Protein AF-W1QKL1-F1 (afdb_monomer_lite)

Foldseek 3Di:
DDDDDDDDDADDQDPPQFDPVLVVVVVVDDDDPCVPPDDDPVLQDWAFDCPPPDPDPADPQLLVLLVVCVVVVDQLQVSCVVSVQPDSVSSVVSPCVVVVVPDDDRPTCHNVNVVVVSVVVRVVVVVVLVVCQVVVCVVPVDRDDSVRVVVVVSSVCRNPVVVVVDDPVNVVVVVVVVVVVD

Sequence (182 aa):
MAPQPPPPKPITVQTHGISPLAYKLSQQLPTPPFDKLEPSPESLRRQPTRRAKRKSKFTKEQDQMIIDLKKAGKSWVEIAELANVGTFLAARNRYQVLIGQQGGGSNDCGPEDVMELRNVVDQGELEKIRYLVREFEKSTGKAVDQKQLRELLRYLFWKNPGFFDVDEAYLEELVRLQSRNT

Organism: Ogataea parapolymorpha (strain ATCC 26012 / BCRC 20466 / JCM 22074 / NRRL Y-7560 / DL-1) (NCBI:txid871575)

Secondary structure (DSSP, 8-state):
-PPPPPPPPPP----TT--HHHHHHHHHSPPSPGGGSPPPTTTTS-B------PPPSS-HHHHHHHHHHHHTT--HHHHHHHTT-SSHHHHHHHHHHHTTSSS-----B-HHHHHHHHHHHHHHHHHHHHHHHHHHHHHH-----HHHHHHHHHHHHHH-GGGGT--HHHHHHHHHHHHH--

pLDDT: mean 77.9, std 15.55, range [41.28, 96.94]

Radius of gyration: 29.63 Å; chains: 1; bounding box: 68×57×65 Å

Structure (mmCIF, N/CA/C/O backbone):
data_AF-W1QKL1-F1
#
_entry.id   AF-W1QKL1-F1
#
loop_
_atom_site.group_PDB
_atom_site.id
_atom_site.type_symbol
_atom_site.label_atom_id
_atom_site.label_alt_id
_atom_site.label_comp_id
_atom_site.label_asym_id
_atom_site.label_entity_id
_atom_site.label_seq_id
_atom_site.pdbx_PDB_ins_code
_atom_site.Cartn_x
_atom_site.Cartn_y
_atom_site.Cartn_z
_atom_site.occupancy
_atom_site.B_iso_or_equiv
_atom_site.auth_seq_id
_atom_site.auth_comp_id
_atom_site.auth_asym_id
_atom_site.auth_atom_id
_atom_site.pdbx_PDB_model_num
ATOM 1 N N . MET A 1 1 ? 28.114 -37.558 6.115 1.00 50.25 1 MET A N 1
ATOM 2 C CA . MET A 1 1 ? 28.110 -36.126 5.741 1.00 50.25 1 MET A CA 1
ATOM 3 C C . MET A 1 1 ? 27.729 -36.037 4.276 1.00 50.25 1 MET A C 1
ATOM 5 O O . MET A 1 1 ? 28.443 -36.603 3.460 1.00 50.25 1 MET A O 1
ATOM 9 N N . ALA A 1 2 ? 26.582 -35.440 3.949 1.00 50.69 2 ALA A N 1
ATOM 10 C CA . ALA A 1 2 ? 26.193 -35.233 2.554 1.00 50.69 2 ALA A CA 1
ATOM 11 C C . ALA A 1 2 ? 27.034 -34.092 1.942 1.00 50.69 2 ALA A C 1
ATOM 13 O O . ALA A 1 2 ? 27.304 -33.117 2.651 1.00 50.69 2 ALA A O 1
ATOM 14 N N . PRO A 1 3 ? 27.473 -34.195 0.675 1.00 56.34 3 PRO A N 1
ATOM 15 C CA . PRO A 1 3 ? 28.194 -33.118 0.006 1.00 56.34 3 PRO A CA 1
ATOM 16 C C . PRO A 1 3 ? 27.265 -31.914 -0.190 1.00 56.34 3 PRO A C 1
ATOM 18 O O . PRO A 1 3 ? 26.112 -32.072 -0.592 1.00 56.34 3 PRO A O 1
ATOM 21 N N . GLN A 1 4 ? 27.756 -30.710 0.116 1.00 51.84 4 GLN A N 1
ATOM 22 C CA . GLN A 1 4 ? 27.008 -29.482 -0.149 1.00 51.84 4 GLN A CA 1
ATOM 23 C C . GLN A 1 4 ? 26.826 -29.283 -1.664 1.00 51.84 4 GLN A C 1
ATOM 25 O O . GLN A 1 4 ? 27.748 -29.590 -2.427 1.00 51.84 4 GLN A O 1
ATOM 30 N N . PRO A 1 5 ? 25.665 -28.770 -2.115 1.00 50.53 5 PRO A N 1
ATOM 31 C CA . PRO A 1 5 ? 25.460 -28.436 -3.516 1.00 50.53 5 PRO A CA 1
ATOM 32 C C . PRO A 1 5 ? 26.460 -27.354 -3.959 1.00 50.53 5 PRO A C 1
ATOM 34 O O . PRO A 1 5 ? 26.796 -26.466 -3.171 1.00 50.53 5 PRO A O 1
ATOM 37 N N . PRO A 1 6 ? 26.956 -27.415 -5.208 1.00 59.53 6 PRO A N 1
ATOM 38 C CA . PRO A 1 6 ? 27.900 -26.430 -5.716 1.00 59.53 6 PRO A CA 1
ATOM 39 C C . PRO A 1 6 ? 27.263 -25.030 -5.736 1.00 59.53 6 PRO A C 1
ATOM 41 O O . PRO A 1 6 ? 26.069 -24.908 -6.025 1.00 59.53 6 PRO A O 1
ATOM 44 N N . PRO A 1 7 ? 28.039 -23.964 -5.465 1.00 57.03 7 PRO A N 1
ATOM 45 C CA . PRO A 1 7 ? 27.525 -22.602 -5.502 1.00 57.03 7 PRO A CA 1
ATOM 46 C C . PRO A 1 7 ? 27.002 -22.257 -6.909 1.00 57.03 7 PRO A C 1
ATOM 48 O O . PRO A 1 7 ? 27.627 -22.644 -7.907 1.00 57.03 7 PRO A O 1
ATOM 51 N N . PRO A 1 8 ? 25.873 -21.531 -7.019 1.00 48.75 8 PRO A N 1
ATOM 52 C CA . PRO A 1 8 ? 25.321 -21.136 -8.307 1.00 48.75 8 PRO A CA 1
ATOM 53 C C . PRO A 1 8 ? 26.332 -20.268 -9.060 1.00 48.75 8 PRO A C 1
ATOM 55 O O . PRO A 1 8 ? 26.869 -19.294 -8.528 1.00 48.75 8 PRO A O 1
ATOM 58 N N . LYS A 1 9 ? 26.612 -20.633 -10.316 1.00 46.62 9 LYS A N 1
ATOM 59 C CA . LYS A 1 9 ? 27.537 -19.877 -11.169 1.00 46.62 9 LYS A CA 1
ATOM 60 C C . LYS A 1 9 ? 26.961 -18.473 -11.412 1.00 46.62 9 LYS A C 1
ATOM 62 O O . LYS A 1 9 ? 25.791 -18.374 -11.785 1.00 46.62 9 LYS A O 1
ATOM 67 N N . PRO A 1 10 ? 27.741 -17.393 -11.231 1.00 41.28 10 PRO A N 1
ATOM 68 C CA . PRO A 1 10 ? 27.259 -16.044 -11.487 1.00 41.28 10 PRO A CA 1
ATOM 69 C C . PRO A 1 10 ? 26.910 -15.878 -12.969 1.00 41.28 10 PRO A C 1
ATOM 71 O O . PRO A 1 10 ? 27.715 -16.184 -13.849 1.00 41.28 10 PRO A O 1
ATOM 74 N N . ILE A 1 11 ? 25.701 -15.388 -13.243 1.00 44.12 11 ILE A N 1
ATOM 75 C CA . ILE A 1 11 ? 25.277 -15.009 -14.591 1.00 44.12 11 ILE A CA 1
ATOM 76 C C . ILE A 1 11 ? 26.088 -13.776 -15.005 1.00 44.12 11 ILE A C 1
ATOM 78 O O . ILE A 1 11 ? 25.976 -12.716 -14.391 1.00 44.12 11 ILE A O 1
ATOM 82 N N . THR A 1 12 ? 26.912 -13.902 -16.044 1.00 41.44 12 THR A N 1
ATOM 83 C CA . THR A 1 12 ? 27.611 -12.766 -16.655 1.00 41.44 12 THR A CA 1
ATOM 84 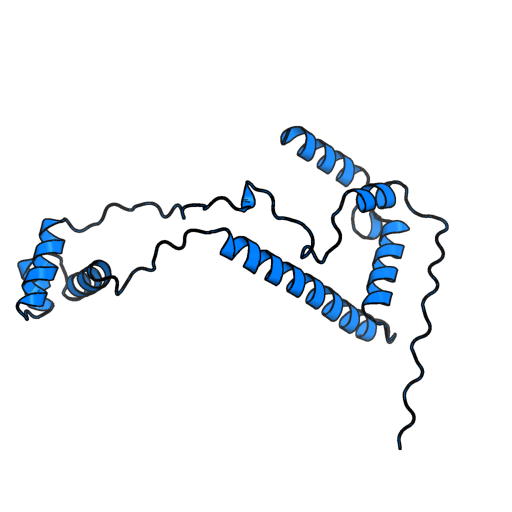C C . THR A 1 12 ? 26.667 -12.071 -17.635 1.00 41.44 12 THR A C 1
ATOM 86 O O . THR A 1 12 ? 26.375 -12.602 -18.706 1.00 41.44 12 THR A O 1
ATOM 89 N N . VAL A 1 13 ? 26.165 -10.892 -17.267 1.00 43.62 13 VAL A N 1
ATOM 90 C CA . VAL A 1 13 ? 25.280 -10.089 -18.125 1.00 43.62 13 VAL A CA 1
ATOM 91 C C . VAL A 1 13 ? 26.129 -9.310 -19.136 1.00 43.62 13 VAL A C 1
ATOM 93 O O . VAL A 1 13 ? 26.919 -8.452 -18.753 1.00 43.62 13 VAL A O 1
ATOM 96 N N . GLN A 1 14 ? 25.983 -9.606 -20.432 1.00 49.50 14 GLN A N 1
ATOM 97 C CA . GLN A 1 14 ? 26.622 -8.828 -21.500 1.00 49.50 14 GLN A CA 1
ATOM 98 C C . GLN A 1 14 ? 25.785 -7.582 -21.826 1.00 49.50 14 GLN A C 1
ATOM 100 O O . GLN A 1 14 ? 24.601 -7.690 -22.135 1.00 49.50 14 GLN A O 1
ATOM 105 N N . THR A 1 15 ? 26.399 -6.399 -21.779 1.00 49.75 15 THR A N 1
ATOM 106 C CA . THR A 1 15 ? 25.730 -5.083 -21.866 1.00 49.75 15 THR A CA 1
ATOM 107 C C . THR A 1 15 ? 25.539 -4.541 -23.288 1.00 49.75 15 THR A C 1
ATOM 109 O O . THR A 1 15 ? 25.093 -3.409 -23.463 1.00 49.75 15 THR A O 1
ATOM 112 N N . HIS A 1 16 ? 25.863 -5.314 -24.325 1.00 55.44 16 HIS A N 1
ATOM 113 C CA . HIS A 1 16 ? 25.734 -4.864 -25.712 1.00 55.44 16 HIS A CA 1
ATOM 114 C C . HIS A 1 16 ? 24.265 -4.977 -26.167 1.00 55.44 16 HIS A C 1
ATOM 116 O O . HIS A 1 16 ? 23.684 -6.060 -26.094 1.00 55.44 16 HIS A O 1
ATOM 122 N N . GLY A 1 17 ? 23.668 -3.868 -26.631 1.00 62.78 17 GLY A N 1
ATOM 123 C CA . GLY A 1 17 ? 22.289 -3.826 -27.152 1.00 62.78 17 GLY A CA 1
ATOM 124 C C . GLY A 1 17 ? 21.208 -3.329 -26.179 1.00 62.78 17 GLY A C 1
ATOM 125 O O . GLY A 1 17 ? 20.082 -3.814 -26.232 1.00 62.78 17 GLY A O 1
ATOM 126 N N . ILE A 1 18 ? 21.534 -2.395 -25.278 1.00 64.88 18 ILE A N 1
ATOM 127 C CA . ILE A 1 18 ? 20.564 -1.791 -24.346 1.00 64.88 18 ILE A CA 1
ATOM 128 C C . ILE A 1 18 ? 19.709 -0.737 -25.071 1.00 64.88 18 ILE A C 1
ATOM 130 O O . ILE A 1 18 ? 20.242 0.169 -25.710 1.00 64.88 18 ILE A O 1
ATOM 134 N N . SER A 1 19 ? 18.386 -0.833 -24.928 1.00 74.44 19 SER A N 1
ATOM 135 C CA . SER A 1 19 ? 17.411 0.131 -25.439 1.00 74.44 19 SER A CA 1
ATOM 136 C C . SER A 1 19 ? 17.609 1.518 -24.800 1.00 74.44 19 SER A C 1
ATOM 138 O O . SER A 1 19 ? 17.575 1.632 -23.567 1.00 74.44 19 SER A O 1
ATOM 140 N N . PRO A 1 20 ? 17.753 2.594 -25.603 1.00 73.50 20 PRO A N 1
ATOM 141 C CA . PRO A 1 20 ? 17.868 3.963 -25.095 1.00 73.50 20 PRO A CA 1
ATOM 142 C C . PRO A 1 20 ? 16.687 4.383 -24.208 1.00 73.50 20 PRO A C 1
ATOM 144 O O . PRO A 1 20 ? 16.874 5.086 -23.213 1.00 73.50 20 PRO A O 1
ATOM 147 N N . LEU A 1 21 ? 15.480 3.910 -24.537 1.00 72.81 21 LEU A N 1
ATOM 148 C CA . LEU A 1 21 ? 14.257 4.160 -23.774 1.00 72.81 21 LEU A CA 1
ATOM 149 C C . LEU A 1 21 ? 14.345 3.558 -22.369 1.00 72.81 21 LEU A C 1
ATOM 151 O O . LEU A 1 21 ? 14.164 4.253 -21.368 1.00 72.81 21 LEU A O 1
ATOM 155 N N . ALA A 1 22 ? 14.675 2.269 -22.298 1.00 68.00 22 ALA A N 1
ATOM 156 C CA . ALA A 1 22 ? 14.752 1.542 -21.039 1.00 68.00 22 ALA A CA 1
ATOM 157 C C . ALA A 1 22 ? 15.858 2.102 -20.125 1.00 68.00 22 ALA A C 1
ATOM 159 O O . ALA A 1 22 ? 15.688 2.169 -18.904 1.00 68.00 22 ALA A O 1
ATOM 160 N N . TYR A 1 23 ? 16.966 2.572 -20.710 1.00 70.44 23 TYR A N 1
ATOM 161 C CA . TYR A 1 23 ? 18.010 3.279 -19.972 1.00 70.44 23 TYR A CA 1
ATOM 162 C C . TYR A 1 23 ? 17.486 4.589 -19.367 1.00 70.44 23 TYR A C 1
ATOM 164 O O . TYR A 1 23 ? 17.625 4.800 -18.163 1.00 70.44 23 TYR A O 1
ATOM 172 N N . LYS A 1 24 ? 16.826 5.440 -20.164 1.00 70.12 24 LYS A N 1
ATOM 173 C CA . LYS A 1 24 ? 16.307 6.741 -19.711 1.00 70.12 24 LYS A CA 1
ATOM 174 C C . LYS A 1 24 ? 15.260 6.601 -18.600 1.00 70.12 24 LYS A C 1
ATOM 176 O O . LYS A 1 24 ? 15.351 7.312 -17.604 1.00 70.12 24 LYS A O 1
ATOM 181 N N . LEU A 1 25 ? 14.340 5.638 -18.718 1.00 66.06 25 LEU A N 1
ATOM 182 C CA . LEU A 1 25 ? 13.357 5.324 -17.671 1.00 66.06 25 LEU A CA 1
ATOM 183 C C . LEU A 1 25 ? 14.033 4.858 -16.374 1.00 66.06 25 LEU A C 1
ATOM 185 O O . LEU A 1 25 ? 13.654 5.288 -15.288 1.00 66.06 25 LEU A O 1
ATOM 189 N N . SER A 1 26 ? 15.083 4.035 -16.475 1.00 65.94 26 SER A N 1
ATOM 190 C CA . SER A 1 26 ? 15.798 3.544 -15.290 1.00 65.94 26 SER A CA 1
ATOM 191 C C . SER A 1 26 ? 16.512 4.640 -14.490 1.00 65.94 26 SER A C 1
ATOM 193 O O . SER A 1 26 ? 16.714 4.470 -13.294 1.00 65.94 26 SER A O 1
ATOM 195 N N . GLN A 1 27 ? 16.858 5.768 -15.120 1.00 68.94 27 GLN A N 1
ATOM 196 C CA . GLN A 1 27 ? 17.454 6.924 -14.437 1.00 68.94 27 GLN A CA 1
ATOM 197 C C . GLN A 1 27 ? 16.418 7.774 -13.686 1.00 68.94 27 GLN A C 1
ATOM 199 O O . GLN A 1 27 ? 16.783 8.567 -12.825 1.00 68.94 27 GLN A O 1
ATOM 204 N N . GLN A 1 28 ? 15.134 7.640 -14.028 1.00 68.00 28 GLN A N 1
ATOM 205 C CA . GLN A 1 28 ? 14.049 8.457 -13.477 1.00 68.00 28 GLN A CA 1
ATOM 206 C C . GLN A 1 28 ? 13.246 7.743 -12.386 1.00 68.00 28 GLN A C 1
ATOM 208 O O . GLN A 1 28 ? 12.513 8.395 -11.645 1.00 68.00 28 GLN A O 1
ATOM 213 N N . LEU A 1 29 ? 13.368 6.417 -12.279 1.00 61.78 29 LEU A N 1
ATOM 214 C CA . LEU A 1 29 ? 12.610 5.629 -11.316 1.00 61.78 29 LEU A CA 1
ATOM 215 C C . LEU A 1 29 ? 13.424 5.385 -10.038 1.00 61.78 29 LEU A C 1
ATOM 217 O O . LEU A 1 29 ? 14.520 4.818 -10.108 1.00 61.78 29 LEU A O 1
ATOM 221 N N . PRO A 1 30 ? 12.896 5.742 -8.854 1.00 64.88 30 PRO A N 1
ATOM 222 C CA . PRO A 1 30 ? 13.507 5.325 -7.603 1.00 64.88 30 PRO A CA 1
ATOM 223 C C . PRO A 1 30 ? 13.505 3.794 -7.521 1.00 64.88 30 PRO A C 1
ATOM 225 O O . PRO A 1 30 ? 12.501 3.141 -7.810 1.00 64.88 30 PRO A O 1
ATOM 228 N N . THR A 1 31 ? 14.644 3.202 -7.161 1.00 60.81 31 THR A N 1
ATOM 229 C CA . THR A 1 31 ? 14.758 1.743 -7.037 1.00 60.81 31 THR A CA 1
ATOM 230 C C . THR A 1 31 ? 14.431 1.327 -5.603 1.00 60.81 31 THR A C 1
ATOM 232 O O . THR A 1 31 ? 15.055 1.869 -4.691 1.00 60.81 31 THR A O 1
ATOM 235 N N . PRO A 1 32 ? 13.516 0.367 -5.375 1.00 58.19 32 PRO A N 1
ATOM 236 C CA . PRO A 1 32 ? 13.245 -0.129 -4.032 1.00 58.19 32 PRO A CA 1
ATOM 237 C C . PRO A 1 32 ? 14.459 -0.889 -3.452 1.00 58.19 32 PRO A C 1
ATOM 239 O O . PRO A 1 32 ? 15.217 -1.516 -4.216 1.00 58.19 32 PRO A O 1
ATOM 242 N N . PRO A 1 33 ? 14.626 -0.922 -2.116 1.00 62.59 33 PRO A N 1
ATOM 243 C CA . PRO A 1 33 ? 13.683 -0.433 -1.106 1.00 62.59 33 PRO A CA 1
ATOM 244 C C . PRO A 1 33 ? 13.619 1.093 -1.041 1.00 62.59 33 PRO A C 1
ATOM 246 O O . PRO A 1 33 ? 14.602 1.792 -1.290 1.00 62.59 33 PRO A O 1
ATOM 249 N N . PHE A 1 34 ? 12.423 1.608 -0.777 1.00 65.62 34 PHE A N 1
ATOM 250 C CA . PHE A 1 34 ? 12.212 3.043 -0.667 1.00 65.62 34 PHE A CA 1
ATOM 251 C C . PHE A 1 34 ? 12.598 3.566 0.706 1.00 65.62 34 PHE A C 1
ATOM 253 O O . PHE A 1 34 ? 12.587 4.776 0.865 1.00 65.62 34 PHE A O 1
ATOM 260 N N . ASP A 1 35 ? 12.943 2.710 1.672 1.00 65.44 35 ASP A N 1
ATOM 261 C CA . ASP A 1 35 ? 13.495 2.959 3.021 1.00 65.44 35 ASP A CA 1
ATOM 262 C C . ASP A 1 35 ? 14.527 4.103 3.165 1.00 65.44 35 ASP A C 1
ATOM 264 O O . ASP A 1 35 ? 14.617 4.720 4.226 1.00 65.44 35 ASP A O 1
ATOM 268 N N . LYS A 1 36 ? 15.227 4.479 2.091 1.00 67.81 36 LYS A N 1
ATOM 269 C CA . LYS A 1 36 ? 16.179 5.610 2.068 1.00 67.81 36 LYS A CA 1
ATOM 270 C C . LYS A 1 36 ? 15.636 6.918 1.482 1.00 67.81 36 LYS A C 1
ATOM 272 O O . LYS A 1 36 ? 16.344 7.920 1.490 1.00 67.81 36 LYS A O 1
ATOM 277 N N . LEU A 1 37 ? 14.417 6.918 0.948 1.00 71.81 37 LEU A N 1
ATOM 278 C CA . LEU A 1 37 ? 13.768 8.091 0.362 1.00 71.81 37 LEU A CA 1
ATOM 279 C C . LEU A 1 37 ? 12.823 8.758 1.356 1.00 71.81 37 LEU A C 1
ATOM 281 O O . LEU A 1 37 ? 11.849 8.158 1.800 1.00 71.81 37 LEU A O 1
ATOM 285 N N . GLU A 1 38 ? 13.066 10.025 1.660 1.00 74.94 38 GLU A N 1
ATOM 286 C CA . GLU A 1 38 ? 12.135 10.796 2.480 1.00 74.94 38 GLU A CA 1
ATOM 287 C C . GLU A 1 38 ? 10.775 10.933 1.767 1.00 74.94 38 GLU A C 1
ATOM 289 O O . GLU A 1 38 ? 10.736 11.338 0.597 1.00 74.94 38 GLU A O 1
ATOM 294 N N . PRO A 1 39 ? 9.651 10.597 2.432 1.00 74.00 39 PRO A N 1
ATOM 295 C CA . PRO A 1 39 ? 8.326 10.834 1.881 1.00 74.00 39 PRO A CA 1
ATOM 296 C C . PRO A 1 39 ? 8.129 12.321 1.591 1.00 74.00 39 PRO A C 1
ATOM 298 O O . PRO A 1 39 ? 8.648 13.187 2.298 1.00 74.00 39 PRO A O 1
ATOM 301 N N . SER A 1 40 ? 7.338 12.638 0.566 1.00 77.94 40 SER A N 1
ATOM 302 C CA . SER A 1 40 ? 7.074 14.040 0.251 1.00 77.94 40 SER A CA 1
ATOM 303 C C . SER A 1 40 ? 6.341 14.735 1.413 1.00 77.94 40 SER A C 1
ATOM 305 O O . SER A 1 40 ? 5.468 14.122 2.038 1.00 77.94 40 SER A O 1
ATOM 307 N N . PRO A 1 41 ? 6.614 16.028 1.681 1.00 75.06 41 PRO A N 1
ATOM 308 C CA . PRO A 1 41 ? 5.946 16.768 2.756 1.00 75.06 41 PRO A CA 1
ATOM 309 C C . PRO A 1 41 ? 4.416 16.795 2.635 1.00 75.06 41 PRO A C 1
ATOM 311 O O . PRO A 1 41 ? 3.713 16.849 3.640 1.00 75.06 41 PRO A O 1
ATOM 314 N N . GLU A 1 42 ? 3.895 16.736 1.406 1.00 74.62 42 GLU A N 1
ATOM 315 C CA . GLU A 1 42 ? 2.459 16.623 1.123 1.00 74.62 42 GLU A CA 1
ATOM 316 C C . GLU A 1 42 ? 1.875 15.292 1.605 1.00 74.62 42 GLU A C 1
ATOM 318 O O . GLU A 1 42 ? 0.781 15.270 2.166 1.00 74.62 42 GLU A O 1
ATOM 323 N N . SER A 1 43 ? 2.613 14.190 1.439 1.00 68.62 43 SER A N 1
ATOM 324 C CA . SER A 1 43 ? 2.161 12.854 1.846 1.00 68.62 43 SER A CA 1
ATOM 325 C C . SER A 1 43 ? 2.046 12.730 3.361 1.00 68.62 43 SER A C 1
ATOM 327 O O . SER A 1 43 ? 1.192 12.008 3.851 1.00 68.62 43 SER A O 1
ATOM 329 N N . LEU A 1 44 ? 2.866 13.471 4.109 1.00 77.31 44 LEU A N 1
ATOM 330 C CA . LEU A 1 44 ? 2.861 13.477 5.574 1.00 77.31 44 LEU A CA 1
ATOM 331 C C . LEU A 1 44 ? 1.738 14.341 6.172 1.00 77.31 44 LEU A C 1
ATOM 333 O O . LEU A 1 44 ? 1.593 14.418 7.393 1.00 77.31 44 LEU A O 1
ATOM 337 N N . ARG A 1 45 ? 0.933 15.026 5.354 1.00 76.69 45 ARG A N 1
ATOM 338 C CA . ARG A 1 45 ? -0.187 15.819 5.868 1.00 76.69 45 ARG A CA 1
ATOM 339 C C . ARG A 1 45 ? -1.285 14.898 6.381 1.00 76.69 45 ARG A C 1
ATOM 341 O O . ARG A 1 45 ? -1.764 14.030 5.658 1.00 76.69 45 ARG A O 1
ATOM 348 N N . ARG A 1 46 ? -1.742 15.156 7.610 1.00 72.12 46 ARG A N 1
ATOM 349 C CA . ARG A 1 46 ? -2.895 14.454 8.181 1.00 72.12 46 ARG A CA 1
ATOM 350 C C . ARG A 1 46 ? -4.114 14.655 7.299 1.00 72.12 46 ARG A C 1
ATOM 352 O O . ARG A 1 46 ? -4.566 15.786 7.102 1.00 72.12 46 ARG A O 1
ATOM 359 N N . GLN A 1 47 ? -4.652 13.552 6.800 1.00 67.00 47 GLN A N 1
ATOM 360 C CA . GLN A 1 47 ? -5.862 13.565 5.999 1.00 67.00 47 GLN A CA 1
ATOM 361 C C . GLN A 1 47 ? -7.052 13.200 6.887 1.00 67.00 47 GLN A C 1
ATOM 363 O O . GLN A 1 47 ? -7.128 12.066 7.370 1.00 67.00 47 GLN A O 1
ATOM 368 N N . PRO A 1 48 ? -7.997 14.133 7.112 1.00 57.25 48 PRO A N 1
ATOM 369 C CA . PRO A 1 48 ? -9.188 13.813 7.873 1.00 57.25 48 PRO A CA 1
ATOM 370 C C . PRO A 1 48 ? -9.998 12.786 7.088 1.00 57.25 48 PRO A C 1
ATOM 372 O O . PRO A 1 48 ? -10.309 12.992 5.908 1.00 57.25 48 PRO A O 1
ATOM 375 N N . THR A 1 49 ? -10.388 11.689 7.733 1.00 56.56 49 THR A N 1
ATOM 37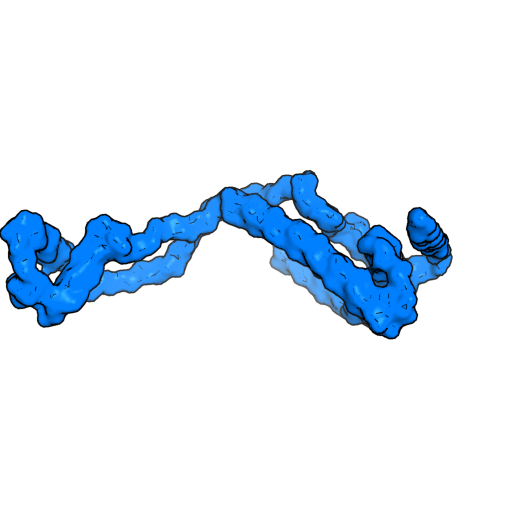6 C CA . THR A 1 49 ? -11.285 10.743 7.067 1.00 56.56 49 THR A CA 1
ATOM 377 C C . THR A 1 49 ? -12.623 11.422 6.837 1.00 56.56 49 THR A C 1
ATOM 379 O O . THR A 1 49 ? -13.361 11.774 7.760 1.00 56.56 49 THR A O 1
ATOM 382 N N . ARG A 1 50 ? -12.953 11.642 5.562 1.00 48.22 50 ARG A N 1
ATOM 383 C CA . ARG A 1 50 ? -14.185 12.312 5.145 1.00 48.22 50 ARG A CA 1
ATOM 384 C C . ARG A 1 50 ? -15.370 11.359 5.297 1.00 48.22 50 ARG A C 1
ATOM 386 O O . ARG A 1 50 ? -16.062 11.043 4.333 1.00 48.22 50 ARG A O 1
ATOM 393 N N . ARG A 1 51 ? -15.639 10.876 6.512 1.00 52.25 51 ARG A N 1
ATOM 394 C CA . ARG A 1 51 ? -16.902 10.203 6.792 1.00 52.25 51 ARG A CA 1
ATOM 395 C C . ARG A 1 51 ? -17.978 11.276 6.743 1.00 52.25 51 ARG A C 1
ATOM 397 O O . ARG A 1 51 ? -17.963 12.215 7.538 1.00 52.25 51 ARG A O 1
ATOM 404 N N . ALA A 1 52 ? -18.892 11.167 5.781 1.00 51.75 52 ALA A N 1
ATOM 405 C CA . ALA A 1 52 ? -20.041 12.055 5.707 1.00 51.75 52 ALA A CA 1
ATOM 406 C C . ALA A 1 52 ? -20.732 12.060 7.078 1.00 51.75 52 ALA A C 1
ATOM 408 O O . ALA A 1 52 ? -21.205 11.016 7.538 1.00 51.75 52 ALA A O 1
ATOM 409 N N . LYS A 1 53 ? -20.757 13.219 7.749 1.00 57.53 53 LYS A N 1
ATOM 410 C CA . LYS A 1 53 ? -21.511 13.413 8.990 1.00 57.53 53 LYS A CA 1
ATOM 411 C C . LYS A 1 53 ? -22.994 13.271 8.644 1.00 57.53 53 LYS A C 1
ATOM 413 O O . LYS A 1 53 ? -23.667 14.257 8.358 1.00 57.53 53 LYS A O 1
ATOM 418 N N . ARG A 1 54 ? -23.510 12.038 8.603 1.00 61.66 54 ARG A N 1
ATOM 419 C CA . ARG A 1 54 ? -24.956 11.810 8.531 1.00 61.66 54 ARG A CA 1
ATOM 420 C C . ARG A 1 54 ? -25.540 12.453 9.785 1.00 61.66 54 ARG A C 1
ATOM 422 O O . ARG A 1 54 ? -25.076 12.161 10.887 1.00 61.66 54 ARG A O 1
ATOM 429 N N . LYS A 1 55 ? -26.507 13.362 9.611 1.00 69.12 55 LYS A N 1
ATOM 430 C CA . LYS A 1 55 ? -27.249 13.937 10.739 1.00 69.12 55 LYS A CA 1
ATOM 431 C C . LYS A 1 55 ? -27.761 12.781 11.598 1.00 69.12 55 LYS A C 1
ATOM 433 O O . LYS A 1 55 ? -28.336 11.828 11.069 1.00 69.12 55 LYS A O 1
ATOM 438 N N . SER A 1 56 ? -27.482 12.844 12.898 1.00 75.81 56 SER A N 1
ATOM 439 C CA . SER A 1 56 ? -27.995 11.864 13.853 1.00 75.81 56 SER A CA 1
ATOM 440 C C . SER A 1 56 ? -29.517 11.825 13.753 1.00 75.81 56 SER A C 1
ATOM 442 O O . SER A 1 56 ? -30.155 12.870 13.643 1.00 75.81 56 SER A O 1
ATOM 444 N N . LYS A 1 57 ? -30.091 10.622 13.810 1.00 86.06 57 LYS A N 1
ATOM 445 C CA . LYS A 1 57 ? -31.542 10.435 13.942 1.00 86.06 57 LYS A CA 1
ATOM 446 C C . LYS A 1 57 ? -32.058 10.724 15.360 1.00 86.06 57 LYS A C 1
ATOM 448 O O . LYS A 1 57 ? -33.262 10.692 15.566 1.00 86.06 57 LYS A O 1
ATOM 453 N N . PHE A 1 58 ? -31.152 10.961 16.312 1.00 88.12 58 PHE A N 1
ATOM 454 C CA . PHE A 1 58 ? -31.450 11.273 17.710 1.00 88.12 58 PHE A CA 1
ATOM 455 C C . PHE A 1 58 ? -31.099 12.723 18.024 1.00 88.12 58 PHE A C 1
ATOM 457 O O . PHE A 1 58 ? -30.054 13.211 17.571 1.00 88.12 58 PHE A O 1
ATOM 464 N N . THR A 1 59 ? -31.957 13.386 18.797 1.00 91.88 59 THR A N 1
ATOM 465 C CA . THR A 1 59 ? -31.711 14.747 19.287 1.00 91.88 59 THR A CA 1
ATOM 466 C C . THR A 1 59 ? -30.781 14.741 20.503 1.00 91.88 59 THR A C 1
ATOM 468 O O . THR A 1 59 ? -30.556 13.704 21.130 1.00 91.88 59 THR A O 1
ATOM 471 N N . LYS A 1 60 ? -30.232 15.910 20.857 1.00 90.56 60 LYS A N 1
ATOM 472 C CA . LYS A 1 60 ? -29.355 16.039 22.032 1.00 90.56 60 LYS A CA 1
ATOM 473 C C . LYS A 1 60 ? -30.104 15.749 23.331 1.00 90.56 60 LYS A C 1
ATOM 475 O O . LYS A 1 60 ? -29.536 15.181 24.254 1.00 90.56 60 LYS A O 1
ATOM 480 N N . GLU A 1 61 ? -31.376 16.120 23.385 1.00 93.94 61 GLU A N 1
ATOM 481 C CA . GLU A 1 61 ? -32.254 15.905 24.532 1.00 93.94 61 GLU A CA 1
ATOM 482 C C . GLU A 1 61 ? -32.511 14.408 24.729 1.00 93.94 61 GLU A C 1
ATOM 484 O O . GLU A 1 61 ? -32.424 13.913 25.851 1.00 93.94 61 GLU A O 1
ATOM 489 N N . GLN A 1 62 ? -32.741 13.668 23.636 1.00 93.88 62 GLN A N 1
ATOM 490 C CA . GLN A 1 62 ? -32.858 12.209 23.678 1.00 93.88 62 GLN A CA 1
ATOM 491 C C . GLN A 1 62 ? -31.555 11.558 24.146 1.00 93.88 62 GLN A C 1
ATOM 493 O O . GLN A 1 62 ? -31.585 10.669 24.992 1.00 93.88 62 GLN A O 1
ATOM 498 N N . ASP A 1 63 ? -30.407 12.019 23.644 1.00 94.62 63 ASP A N 1
ATOM 499 C CA . ASP A 1 63 ? -29.099 11.513 24.066 1.00 94.62 63 ASP A CA 1
ATOM 500 C C . ASP A 1 63 ? -28.856 11.726 25.565 1.00 94.62 63 ASP A C 1
ATOM 502 O O . ASP A 1 63 ? -28.441 10.801 26.266 1.00 94.62 63 ASP A O 1
ATOM 506 N N . GLN A 1 64 ? -29.159 12.927 26.063 1.00 95.31 64 GLN A N 1
ATOM 507 C CA . GLN A 1 64 ? -29.024 13.268 27.475 1.00 95.31 64 GLN A CA 1
ATOM 508 C C . GLN A 1 64 ? -29.945 12.400 28.340 1.00 95.31 64 GLN A C 1
ATOM 510 O O . GLN A 1 64 ? -29.501 11.814 29.327 1.00 95.31 64 GLN A O 1
ATOM 515 N N . MET A 1 65 ? -31.198 12.223 27.916 1.00 95.44 65 MET A N 1
ATOM 516 C CA . MET A 1 65 ? -32.170 11.399 28.628 1.00 95.44 65 MET A CA 1
ATOM 517 C C . MET A 1 65 ? -31.746 9.926 28.691 1.00 95.44 65 MET A C 1
ATOM 519 O O . MET A 1 65 ? -31.848 9.299 29.743 1.00 95.44 65 MET A O 1
ATOM 523 N N . ILE A 1 66 ? -31.204 9.375 27.601 1.00 95.94 66 ILE A N 1
ATOM 524 C CA . ILE A 1 66 ? -30.663 8.007 27.575 1.00 95.94 66 ILE A CA 1
ATOM 525 C C . ILE A 1 66 ? -29.512 7.852 28.580 1.00 95.94 66 ILE A C 1
ATOM 527 O O . ILE A 1 66 ? -29.445 6.839 29.280 1.00 95.94 66 ILE A O 1
ATOM 531 N N . ILE A 1 67 ? -28.614 8.839 28.673 1.00 95.25 67 ILE A N 1
ATOM 532 C CA . ILE A 1 67 ? -27.488 8.818 29.619 1.00 95.25 67 ILE A CA 1
ATOM 533 C C . ILE A 1 67 ? -27.992 8.884 31.065 1.00 95.25 67 ILE A C 1
ATOM 535 O O . ILE A 1 67 ? -27.574 8.069 31.892 1.00 95.25 67 ILE A O 1
ATOM 539 N N . ASP A 1 68 ? -28.889 9.820 31.368 1.00 95.75 68 ASP A N 1
ATOM 540 C CA . ASP A 1 68 ? -29.353 10.077 32.733 1.00 95.75 68 ASP A CA 1
ATOM 541 C C . ASP A 1 68 ? -30.220 8.935 33.265 1.00 95.75 68 ASP A C 1
ATOM 543 O O . ASP A 1 68 ? -29.988 8.446 34.372 1.00 95.75 68 ASP A O 1
ATOM 547 N N . LEU A 1 69 ? -31.145 8.417 32.451 1.00 95.62 69 LEU A N 1
ATOM 548 C CA . LEU A 1 69 ? -31.948 7.251 32.818 1.00 95.62 69 LEU A CA 1
ATOM 549 C C . LEU A 1 69 ? -31.077 6.009 33.009 1.00 95.62 69 LEU A C 1
ATOM 551 O O . LEU A 1 69 ? -31.331 5.208 33.914 1.00 95.62 69 LEU A O 1
ATOM 555 N N . LYS A 1 70 ? -30.016 5.852 32.203 1.00 96.06 70 LYS A N 1
ATOM 556 C CA . LYS A 1 70 ? -29.108 4.722 32.384 1.00 96.06 70 LYS A CA 1
ATOM 557 C C . LYS A 1 70 ? -28.289 4.837 33.668 1.00 96.06 70 LYS A C 1
ATOM 559 O O . LYS A 1 70 ? -28.131 3.832 34.361 1.00 96.06 70 LYS A O 1
ATOM 564 N N . LYS A 1 71 ? -27.815 6.040 34.015 1.00 93.50 71 LYS A N 1
ATOM 565 C CA . LYS A 1 71 ? -27.164 6.322 35.309 1.00 93.50 71 LYS A CA 1
ATOM 566 C C . LYS A 1 71 ? -28.110 6.087 36.488 1.00 93.50 71 LYS A C 1
ATOM 568 O O . LYS A 1 71 ? -27.673 5.578 37.512 1.00 93.50 71 LYS A O 1
ATOM 573 N N . ALA A 1 72 ? -29.398 6.377 36.317 1.00 94.38 72 ALA A N 1
ATOM 574 C CA . ALA A 1 72 ? -30.450 6.096 37.294 1.00 94.38 72 ALA A CA 1
ATOM 575 C C . ALA A 1 72 ? -30.846 4.605 37.384 1.00 94.38 72 ALA A C 1
ATOM 577 O O . ALA A 1 72 ? -31.787 4.261 38.095 1.00 94.38 72 ALA A O 1
ATOM 578 N N . GLY A 1 73 ? -30.159 3.706 36.667 1.00 94.94 73 GLY A N 1
ATOM 579 C CA . GLY A 1 73 ? -30.365 2.259 36.768 1.00 94.94 73 GLY A CA 1
ATOM 580 C C . GLY A 1 73 ? -31.559 1.713 35.981 1.00 94.94 73 GLY A C 1
ATOM 581 O O . GLY A 1 73 ? -31.899 0.543 36.145 1.00 94.94 73 GLY A O 1
ATOM 582 N N . LYS A 1 74 ? -32.180 2.511 35.104 1.00 95.88 74 LYS A N 1
ATOM 583 C CA . LYS A 1 74 ? -33.334 2.076 34.304 1.00 95.88 74 LYS A CA 1
ATOM 584 C C . LYS A 1 74 ? -32.982 0.980 33.295 1.00 95.88 74 LYS A C 1
ATOM 586 O O . LYS A 1 74 ? -31.855 0.891 32.785 1.00 95.88 74 LYS A O 1
ATOM 591 N N . SER A 1 75 ? -33.967 0.131 33.005 1.00 96.94 75 SER A N 1
ATOM 592 C CA . SER A 1 75 ? -33.865 -0.911 31.983 1.00 96.94 75 SER A CA 1
ATOM 593 C C . SER A 1 75 ? -33.916 -0.312 30.572 1.00 96.94 75 SER A C 1
ATOM 595 O O . SER A 1 75 ? -34.432 0.781 30.356 1.00 96.94 75 SER A O 1
ATOM 597 N N . TRP A 1 76 ? -33.394 -1.026 29.571 1.00 95.94 76 TRP A N 1
ATOM 598 C CA . TRP A 1 76 ? -33.397 -0.531 28.185 1.00 95.94 76 TRP A CA 1
ATOM 599 C C . TRP A 1 76 ? -34.798 -0.376 27.589 1.00 95.94 76 TRP A C 1
ATOM 601 O O . TRP A 1 76 ? -34.972 0.429 26.679 1.00 95.94 76 TRP A O 1
ATOM 611 N N . VAL A 1 77 ? -35.771 -1.142 28.089 1.00 96.62 77 VAL A N 1
ATOM 612 C CA . VAL A 1 77 ? -37.178 -1.030 27.689 1.00 96.62 77 VAL A CA 1
ATOM 613 C C . VAL A 1 77 ? -37.749 0.292 28.202 1.00 96.62 77 VAL A C 1
ATOM 615 O O . VAL A 1 77 ? -38.190 1.102 27.395 1.00 96.62 77 VAL A O 1
ATOM 618 N N . GLU A 1 78 ? -37.594 0.578 29.500 1.00 94.94 78 GLU A N 1
ATOM 619 C CA . GLU A 1 78 ? -38.022 1.854 30.095 1.00 94.94 78 GLU A CA 1
ATOM 620 C C . GLU A 1 78 ? -37.323 3.054 29.443 1.00 94.94 78 GLU A C 1
ATOM 622 O O . GLU A 1 78 ? -37.949 4.075 29.182 1.00 94.94 78 GLU A O 1
ATOM 627 N N . ILE A 1 79 ? -36.023 2.947 29.146 1.00 96.44 79 ILE A N 1
ATOM 628 C CA . ILE A 1 79 ? -35.278 4.024 28.478 1.00 96.44 79 ILE A CA 1
ATOM 629 C C . ILE A 1 79 ? -35.826 4.276 27.069 1.00 96.44 79 ILE A C 1
ATOM 631 O O . ILE A 1 79 ? -35.918 5.428 26.654 1.00 96.44 79 ILE A O 1
ATOM 635 N N . ALA A 1 80 ? -36.184 3.226 26.323 1.00 96.00 80 ALA A N 1
ATOM 636 C CA . ALA A 1 80 ? -36.713 3.381 24.971 1.00 96.00 80 ALA A CA 1
ATOM 637 C C . ALA A 1 80 ? -38.069 4.088 24.945 1.00 96.00 80 ALA A C 1
ATOM 639 O O . ALA A 1 80 ? -38.296 4.925 24.069 1.00 96.00 80 ALA A O 1
ATOM 640 N N . GLU A 1 81 ? -38.922 3.766 25.916 1.00 95.19 81 GLU A N 1
ATOM 641 C CA . GLU A 1 81 ? -40.228 4.390 26.109 1.00 95.19 81 GLU A CA 1
ATOM 642 C C . GLU A 1 81 ? -40.079 5.846 26.564 1.00 95.19 81 GLU A C 1
ATOM 644 O O . GLU A 1 81 ? -40.606 6.748 25.916 1.00 95.19 81 GLU A O 1
ATOM 649 N N . LEU A 1 82 ? -39.294 6.098 27.618 1.00 93.94 82 LEU A N 1
ATOM 650 C CA . LEU A 1 82 ? -39.131 7.434 28.200 1.00 93.94 82 LEU A CA 1
ATOM 651 C C . LEU A 1 82 ? -38.405 8.406 27.260 1.00 93.94 82 LEU A C 1
ATOM 653 O O . LEU A 1 82 ? -38.831 9.549 27.122 1.00 93.94 82 LEU A O 1
ATOM 657 N N . ALA A 1 83 ? -37.343 7.962 26.578 1.00 93.31 83 ALA A N 1
ATOM 658 C CA . ALA A 1 83 ? -36.599 8.790 25.622 1.00 93.31 83 ALA A CA 1
ATOM 659 C C . ALA A 1 83 ? -37.230 8.828 24.218 1.00 93.31 83 ALA A C 1
ATOM 661 O O . ALA A 1 83 ? -36.716 9.510 23.326 1.00 93.31 83 ALA A O 1
ATOM 662 N N . ASN A 1 84 ? -38.330 8.094 24.009 1.00 93.88 84 ASN A N 1
ATOM 663 C CA . ASN A 1 84 ? -39.045 7.986 22.740 1.00 93.88 84 ASN A CA 1
ATOM 664 C C . ASN A 1 84 ? -38.111 7.680 21.549 1.00 93.88 84 ASN A C 1
ATOM 666 O O . ASN A 1 84 ? -38.104 8.365 20.525 1.00 93.88 84 ASN A O 1
ATOM 670 N N . VAL A 1 85 ? -37.263 6.660 21.709 1.00 91.56 85 VAL A N 1
ATOM 671 C CA . VAL A 1 85 ? -36.242 6.263 20.715 1.00 91.56 85 VAL A CA 1
ATOM 672 C C . VAL A 1 85 ? -36.608 4.993 19.940 1.00 91.56 85 VAL A C 1
ATOM 674 O O . VAL A 1 85 ? -35.781 4.422 19.220 1.00 91.56 85 VAL A O 1
ATOM 677 N N . GLY A 1 86 ? -37.865 4.563 20.055 1.00 91.38 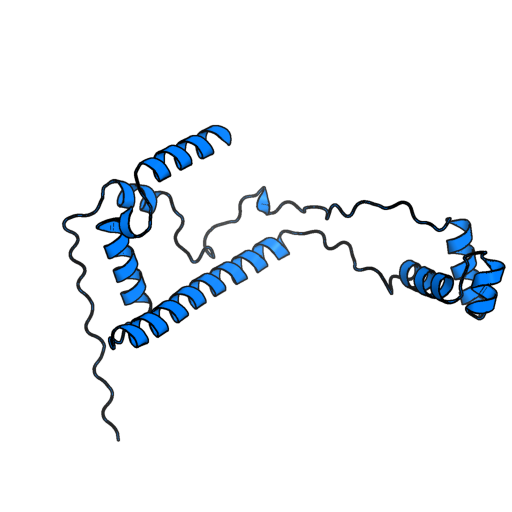86 GLY A N 1
ATOM 678 C CA . GLY A 1 86 ? -38.442 3.430 19.338 1.00 91.38 86 GLY A CA 1
ATOM 679 C C . GLY A 1 86 ? -38.255 2.110 20.077 1.00 91.38 86 GLY A C 1
ATOM 680 O O . GLY A 1 86 ? -39.165 1.646 20.750 1.00 91.38 86 GLY A O 1
ATOM 681 N N . THR A 1 87 ? -37.089 1.474 19.939 1.00 94.44 87 THR A N 1
ATOM 682 C CA . THR A 1 87 ? -36.846 0.127 20.489 1.00 94.44 87 THR A CA 1
ATOM 683 C C . THR A 1 87 ? -35.764 0.120 21.565 1.00 94.44 87 THR A C 1
ATOM 685 O O . THR A 1 87 ? -34.831 0.926 21.538 1.00 94.44 87 THR A O 1
ATOM 688 N N . PHE A 1 88 ? -35.824 -0.854 22.482 1.00 94.12 88 PHE A N 1
ATOM 689 C CA . PHE A 1 88 ? -34.791 -1.057 23.510 1.00 94.12 88 PHE A CA 1
ATOM 690 C C . PHE A 1 88 ? -33.387 -1.243 22.907 1.00 94.12 88 PHE A C 1
ATOM 692 O O . PHE A 1 88 ? -32.389 -0.805 23.482 1.00 94.12 88 PHE A O 1
ATOM 699 N N . LEU A 1 89 ? -33.297 -1.852 21.718 1.00 93.94 89 LEU A N 1
ATOM 700 C CA . LEU A 1 89 ? -32.038 -2.031 20.999 1.00 93.94 89 LEU A CA 1
ATOM 701 C C . LEU A 1 89 ? -31.505 -0.700 20.448 1.00 93.94 89 LEU A C 1
ATOM 703 O O . LEU A 1 89 ? -30.302 -0.455 20.515 1.00 93.94 89 LEU A O 1
ATOM 707 N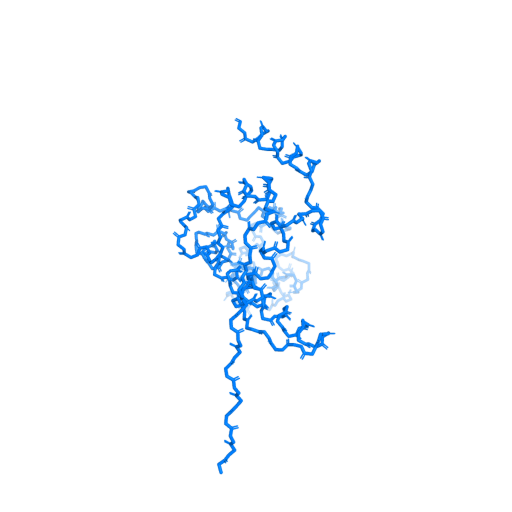 N . ALA A 1 90 ? -32.378 0.186 19.956 1.00 92.62 90 ALA A N 1
ATOM 708 C CA . ALA A 1 90 ? -31.988 1.532 19.542 1.00 92.62 90 ALA A CA 1
ATOM 709 C C . ALA A 1 90 ? -31.465 2.364 20.724 1.00 92.62 90 ALA A C 1
ATOM 711 O O . ALA A 1 90 ? -30.420 2.999 20.584 1.00 92.62 90 ALA A O 1
ATOM 712 N N . ALA A 1 91 ? -32.127 2.292 21.886 1.00 94.25 91 ALA A N 1
ATOM 713 C CA . ALA A 1 91 ? -31.669 2.935 23.120 1.00 94.25 91 ALA A CA 1
ATOM 714 C C . ALA A 1 91 ? -30.283 2.427 23.557 1.00 94.25 91 ALA A C 1
ATOM 716 O O . ALA A 1 91 ? -29.369 3.224 23.779 1.00 94.25 91 ALA A O 1
ATOM 717 N N . ARG A 1 92 ? -30.095 1.098 23.606 1.00 93.75 92 ARG A N 1
ATOM 718 C CA . ARG A 1 92 ? -28.813 0.469 23.964 1.00 93.75 92 ARG A CA 1
ATOM 719 C C . ARG A 1 92 ? -27.695 0.859 22.999 1.00 93.75 92 ARG A C 1
ATOM 721 O O . ARG A 1 92 ? -26.649 1.318 23.447 1.00 93.75 92 ARG A O 1
ATOM 728 N N . ASN A 1 93 ? -27.910 0.704 21.692 1.00 92.50 93 ASN A N 1
ATOM 729 C CA . ASN A 1 93 ? -26.898 1.029 20.685 1.00 92.50 93 ASN A CA 1
ATOM 730 C C . ASN A 1 93 ? -26.536 2.517 20.742 1.00 92.50 93 ASN A C 1
ATOM 732 O O . ASN A 1 93 ? -25.366 2.878 20.636 1.00 92.50 93 ASN A O 1
ATOM 736 N N . ARG A 1 94 ? -27.524 3.400 20.953 1.00 91.75 94 ARG A N 1
ATOM 737 C CA . ARG A 1 94 ? -27.255 4.834 21.070 1.00 91.75 94 ARG A CA 1
ATOM 738 C C . ARG A 1 94 ? -26.416 5.150 22.303 1.00 91.75 94 ARG A C 1
ATOM 740 O O . ARG A 1 94 ? -25.431 5.868 22.169 1.00 91.75 94 ARG A O 1
ATOM 747 N N . TYR A 1 95 ? -26.741 4.562 23.453 1.00 92.00 95 TYR A N 1
ATOM 748 C CA . TYR A 1 95 ? -25.925 4.689 24.658 1.00 92.00 95 TYR A CA 1
ATOM 749 C C . TYR A 1 95 ? -24.485 4.225 24.418 1.00 92.00 95 TYR A C 1
ATOM 751 O O . TYR A 1 95 ? -23.561 4.972 24.714 1.00 92.00 95 TYR A O 1
ATOM 759 N N . GLN A 1 96 ? -24.286 3.049 23.808 1.00 89.81 96 GLN A N 1
ATOM 760 C CA . GLN A 1 96 ? -22.952 2.521 23.494 1.00 89.81 96 GLN A CA 1
ATOM 761 C C . GLN A 1 96 ? -22.139 3.464 22.600 1.00 89.81 96 GLN A C 1
ATOM 763 O O . GLN A 1 96 ? -20.946 3.639 22.830 1.00 89.81 96 GLN A O 1
ATOM 768 N N . VAL A 1 97 ? -22.770 4.108 21.616 1.00 85.31 97 VAL A N 1
ATOM 769 C CA . VAL A 1 97 ? -22.116 5.142 20.798 1.00 85.31 97 VAL A CA 1
ATOM 770 C C . VAL A 1 97 ? -21.751 6.370 21.641 1.00 85.31 97 VAL A C 1
ATOM 772 O O . VAL A 1 97 ? -20.640 6.877 21.524 1.00 85.31 97 VAL A O 1
ATOM 775 N N . LEU A 1 98 ? -22.660 6.843 22.502 1.00 86.19 98 LEU A N 1
ATOM 776 C CA . LEU A 1 98 ? -22.454 8.033 23.340 1.00 86.19 98 LEU A CA 1
ATOM 777 C C . LEU A 1 98 ? -21.317 7.863 24.354 1.00 86.19 98 LEU A C 1
ATOM 779 O O . LEU A 1 98 ? -20.571 8.808 24.587 1.00 86.19 98 LEU A O 1
ATOM 783 N N . ILE A 1 99 ? -21.161 6.667 24.926 1.00 85.56 99 ILE A N 1
ATOM 784 C CA . ILE A 1 99 ? -20.063 6.354 25.855 1.00 85.56 99 ILE A CA 1
ATOM 785 C C . ILE A 1 99 ? -18.780 5.894 25.144 1.00 85.56 99 ILE A C 1
ATOM 787 O O . ILE A 1 99 ? -17.857 5.416 25.796 1.00 85.56 99 ILE A O 1
ATOM 791 N N . GLY A 1 100 ? -18.724 5.990 23.810 1.00 70.06 100 GLY A N 1
ATOM 792 C CA . GLY A 1 100 ? -17.548 5.621 23.017 1.00 70.06 100 GLY A CA 1
ATOM 793 C C . GLY A 1 100 ? -17.282 4.115 22.919 1.00 70.06 100 GLY A C 1
ATOM 794 O O . GLY A 1 100 ? -16.238 3.708 22.422 1.00 70.06 100 GLY A O 1
ATOM 795 N N . GLN A 1 101 ? -18.219 3.271 23.359 1.00 71.81 101 GLN A N 1
ATOM 796 C CA . GLN A 1 101 ? -18.119 1.814 23.256 1.00 71.81 101 GLN A CA 1
ATOM 797 C C . GLN A 1 101 ? -18.368 1.317 21.820 1.00 71.81 101 GLN A C 1
ATOM 799 O O . GLN A 1 101 ? -17.882 0.252 21.444 1.00 71.81 101 GLN A O 1
ATOM 804 N N . GLN A 1 102 ? -19.123 2.066 21.006 1.00 55.59 102 GLN A N 1
ATOM 805 C CA . GLN A 1 102 ? -19.440 1.700 19.624 1.00 55.59 102 GLN A CA 1
ATOM 806 C C . GLN A 1 102 ? -19.194 2.878 18.672 1.00 55.59 102 GLN A C 1
ATOM 808 O O . GLN A 1 102 ? -19.988 3.808 18.588 1.00 55.59 102 GLN A O 1
ATOM 813 N N . GLY A 1 103 ? -18.100 2.826 17.917 1.00 51.06 103 GLY A N 1
ATOM 814 C CA . GLY A 1 103 ? -17.734 3.870 16.959 1.00 51.06 103 GLY A CA 1
ATOM 815 C C . GLY A 1 103 ? -16.280 4.254 17.143 1.00 51.06 103 GLY A C 1
ATOM 816 O O . GLY A 1 103 ? -15.959 5.002 18.056 1.00 51.06 103 GLY A O 1
ATOM 817 N N . GLY A 1 104 ? -15.430 3.681 16.288 1.00 49.84 104 GLY A N 1
ATOM 818 C CA . GLY A 1 104 ? -13.989 3.895 16.287 1.00 49.84 104 GLY A CA 1
ATOM 819 C C . GLY A 1 104 ? -13.611 5.367 16.362 1.00 49.84 104 GLY A C 1
ATOM 820 O O . GLY A 1 104 ? -14.355 6.239 15.898 1.00 49.84 104 GLY A O 1
ATOM 821 N N . GLY A 1 105 ? -12.443 5.610 16.956 1.00 51.28 105 GLY A N 1
ATOM 822 C CA . GLY A 1 105 ? -11.806 6.915 16.937 1.00 51.28 105 GLY A CA 1
ATOM 823 C C . GLY A 1 105 ? -11.742 7.474 15.518 1.00 51.28 105 GLY A C 1
ATOM 824 O O . GLY A 1 105 ? -11.936 6.768 14.524 1.00 51.28 105 GLY A O 1
ATOM 825 N N . SER A 1 106 ? -11.497 8.773 15.418 1.00 52.69 106 SER A N 1
ATOM 826 C CA . SER A 1 106 ? -11.057 9.367 14.163 1.00 52.69 106 SER A CA 1
ATOM 827 C C . SER A 1 106 ? -9.837 8.583 13.668 1.00 52.69 106 SER A C 1
ATOM 829 O O . SER A 1 106 ? -8.742 8.759 14.195 1.00 52.69 106 SER A O 1
ATOM 831 N N . ASN A 1 107 ? -10.032 7.685 12.699 1.00 56.50 107 ASN A N 1
ATOM 832 C CA . ASN A 1 107 ? -8.946 7.030 11.970 1.00 56.50 107 ASN A CA 1
ATOM 833 C C . ASN A 1 107 ? -8.365 8.053 10.994 1.00 56.50 107 ASN A C 1
ATOM 835 O O . ASN A 1 107 ? -8.474 7.889 9.784 1.00 56.50 107 ASN A O 1
ATOM 839 N N . ASP A 1 108 ? -7.886 9.180 11.504 1.00 58.28 108 ASP A N 1
ATOM 840 C CA . ASP A 1 108 ? -7.207 10.149 10.662 1.00 58.28 108 ASP A CA 1
ATOM 841 C C . ASP A 1 108 ? -5.921 9.498 10.166 1.00 58.28 108 ASP A C 1
ATOM 843 O O . ASP A 1 108 ? -5.165 8.960 10.967 1.00 58.28 108 ASP A O 1
ATOM 847 N N . CYS A 1 109 ? -5.719 9.515 8.849 1.00 59.03 109 CYS A N 1
ATOM 848 C CA . CYS A 1 109 ? -4.513 8.970 8.241 1.00 59.03 109 CYS A CA 1
ATOM 849 C C . CYS A 1 109 ? -3.383 9.971 8.483 1.00 59.03 109 CYS A C 1
ATOM 851 O O . CYS A 1 109 ? -3.442 11.105 7.984 1.00 59.03 109 CYS A O 1
ATOM 853 N N . GLY A 1 110 ? -2.416 9.588 9.310 1.00 66.44 110 GLY A N 1
ATOM 854 C CA . GLY A 1 110 ? -1.301 10.423 9.728 1.00 66.44 110 GLY A CA 1
ATOM 855 C C . GLY A 1 110 ? 0.045 10.012 9.122 1.00 66.44 110 GLY A C 1
ATOM 856 O O . GLY A 1 110 ? 0.142 9.017 8.403 1.00 66.44 110 GLY A O 1
ATOM 857 N N . PRO A 1 111 ? 1.111 10.785 9.404 1.00 69.88 111 PRO A N 1
ATOM 858 C CA . PRO A 1 111 ? 2.486 10.446 9.025 1.00 69.88 111 PRO A CA 1
ATOM 859 C C . PRO A 1 111 ? 2.891 9.004 9.367 1.00 69.88 111 PRO A C 1
ATOM 861 O O . PRO A 1 111 ? 3.607 8.357 8.609 1.00 69.88 111 PRO A O 1
ATOM 864 N N . GLU A 1 112 ? 2.424 8.504 10.507 1.00 73.31 112 GLU A N 1
ATOM 865 C CA . GLU A 1 112 ? 2.637 7.148 10.998 1.00 73.31 112 GLU A CA 1
ATOM 866 C C . GLU A 1 112 ? 2.093 6.081 10.039 1.00 73.31 112 GLU A C 1
ATOM 868 O O . GLU A 1 112 ? 2.804 5.125 9.732 1.00 73.31 112 GLU A O 1
ATOM 873 N N . ASP A 1 113 ? 0.894 6.284 9.490 1.00 71.44 113 ASP A N 1
ATOM 874 C CA . ASP A 1 113 ? 0.273 5.357 8.542 1.00 71.44 113 ASP A CA 1
ATOM 875 C C . ASP A 1 113 ? 1.033 5.337 7.214 1.00 71.44 113 ASP A C 1
ATOM 877 O O . ASP A 1 113 ? 1.187 4.289 6.592 1.00 71.44 113 ASP A O 1
ATOM 881 N N . VAL A 1 114 ? 1.552 6.491 6.785 1.00 74.06 114 VAL A N 1
ATOM 882 C CA . VAL A 1 114 ? 2.363 6.619 5.563 1.00 74.06 114 VAL A CA 1
ATOM 883 C C . VAL A 1 114 ? 3.682 5.865 5.704 1.00 74.06 114 VAL A C 1
ATOM 885 O O . VAL A 1 114 ? 4.099 5.163 4.781 1.00 74.06 114 VAL A O 1
ATOM 888 N N . MET A 1 115 ? 4.333 5.988 6.861 1.00 75.75 115 MET A N 1
ATOM 889 C CA . MET A 1 115 ? 5.579 5.279 7.147 1.00 75.75 115 MET A CA 1
ATOM 890 C C . MET A 1 115 ? 5.360 3.768 7.265 1.00 75.75 115 MET A C 1
ATOM 892 O O . MET A 1 115 ? 6.145 2.999 6.708 1.00 75.75 115 MET A O 1
ATOM 896 N N . GLU A 1 116 ? 4.278 3.339 7.916 1.00 79.44 116 GLU A N 1
ATOM 897 C CA . GLU A 1 116 ? 3.925 1.921 8.009 1.00 79.44 116 GLU A CA 1
ATOM 898 C C . GLU A 1 116 ? 3.600 1.342 6.627 1.00 79.44 116 GLU A C 1
ATOM 900 O O . GLU A 1 116 ? 4.131 0.303 6.235 1.00 79.44 116 GLU A O 1
ATOM 905 N N . LEU A 1 117 ? 2.798 2.053 5.832 1.00 77.50 117 LEU A N 1
ATOM 906 C CA . LEU A 1 117 ? 2.449 1.623 4.483 1.00 77.50 117 LEU A CA 1
ATOM 907 C C . LEU A 1 117 ? 3.686 1.495 3.588 1.00 77.50 117 LEU A C 1
ATOM 909 O O . LEU A 1 117 ? 3.788 0.538 2.824 1.00 77.50 117 LEU A O 1
ATOM 913 N N . ARG A 1 118 ? 4.653 2.411 3.703 1.00 79.25 118 ARG A N 1
ATOM 914 C CA . ARG A 1 118 ? 5.938 2.323 2.993 1.00 79.25 118 ARG A CA 1
ATOM 915 C C . ARG A 1 118 ? 6.695 1.043 3.344 1.00 79.25 118 ARG A C 1
ATOM 917 O O . ARG A 1 118 ? 7.169 0.360 2.440 1.00 79.25 118 ARG A O 1
ATOM 924 N N . ASN A 1 119 ? 6.761 0.686 4.626 1.00 82.88 119 ASN A N 1
ATOM 925 C CA . ASN A 1 119 ? 7.387 -0.562 5.059 1.00 82.88 119 ASN A CA 1
ATOM 926 C C . ASN A 1 119 ? 6.650 -1.790 4.497 1.00 82.88 119 ASN A C 1
ATOM 928 O O . ASN A 1 119 ? 7.281 -2.703 3.964 1.00 82.88 119 ASN A O 1
ATOM 932 N N . VAL A 1 120 ? 5.314 -1.795 4.541 1.00 84.19 120 VAL A N 1
ATOM 933 C CA . VAL A 1 120 ? 4.494 -2.875 3.964 1.00 84.19 120 VAL A CA 1
ATOM 934 C C . VAL A 1 120 ? 4.734 -3.021 2.457 1.00 84.19 120 VAL A C 1
ATOM 936 O O . VAL A 1 120 ? 4.852 -4.144 1.965 1.00 84.19 120 VAL A O 1
ATOM 939 N N . VAL A 1 121 ? 4.855 -1.910 1.724 1.00 83.06 121 VAL A N 1
ATOM 940 C CA . VAL A 1 121 ? 5.173 -1.914 0.287 1.00 83.06 121 VAL A CA 1
ATOM 941 C C . VAL A 1 121 ? 6.555 -2.516 0.029 1.00 83.06 121 VAL A C 1
ATOM 943 O O . VAL A 1 121 ? 6.674 -3.400 -0.819 1.00 83.06 121 VAL A O 1
ATOM 946 N N . ASP A 1 122 ? 7.580 -2.107 0.780 1.00 85.06 122 ASP A N 1
ATOM 947 C CA . ASP A 1 122 ? 8.935 -2.652 0.632 1.00 85.06 122 ASP A CA 1
ATOM 948 C C . ASP A 1 122 ? 8.974 -4.168 0.909 1.00 85.06 122 ASP A C 1
ATOM 950 O O . ASP A 1 122 ? 9.585 -4.928 0.150 1.00 85.06 122 ASP A O 1
ATOM 954 N N . GLN A 1 123 ? 8.266 -4.643 1.941 1.00 85.56 123 GLN A N 1
ATOM 955 C CA . GLN A 1 123 ? 8.133 -6.082 2.209 1.00 85.56 123 GLN A CA 1
ATOM 956 C C . GLN A 1 123 ? 7.395 -6.812 1.080 1.00 85.56 123 GLN A C 1
ATOM 958 O O . GLN A 1 123 ? 7.817 -7.890 0.655 1.00 85.56 123 GLN A O 1
ATOM 963 N N . GLY A 1 124 ? 6.321 -6.218 0.558 1.00 87.88 124 GLY A N 1
ATOM 964 C CA . GLY A 1 124 ? 5.565 -6.766 -0.566 1.00 87.88 124 GLY A CA 1
ATOM 965 C C . GLY A 1 124 ? 6.412 -6.911 -1.832 1.00 87.88 124 GLY A C 1
ATOM 966 O O . GLY A 1 124 ? 6.353 -7.941 -2.504 1.00 87.88 124 GLY A O 1
ATOM 967 N N . GLU A 1 125 ? 7.261 -5.926 -2.129 1.00 86.94 125 GLU A N 1
ATOM 968 C CA . GLU A 1 125 ? 8.202 -5.990 -3.250 1.00 86.94 125 GLU A CA 1
ATOM 969 C C . GLU A 1 125 ? 9.222 -7.128 -3.082 1.00 86.94 125 GLU A C 1
ATOM 971 O O . GLU A 1 125 ? 9.510 -7.846 -4.044 1.00 86.94 125 GLU A O 1
ATOM 976 N N . LEU A 1 126 ? 9.725 -7.367 -1.865 1.00 86.50 126 LEU A N 1
ATOM 977 C CA . LEU A 1 126 ? 10.605 -8.507 -1.582 1.00 86.50 126 LEU A CA 1
ATOM 978 C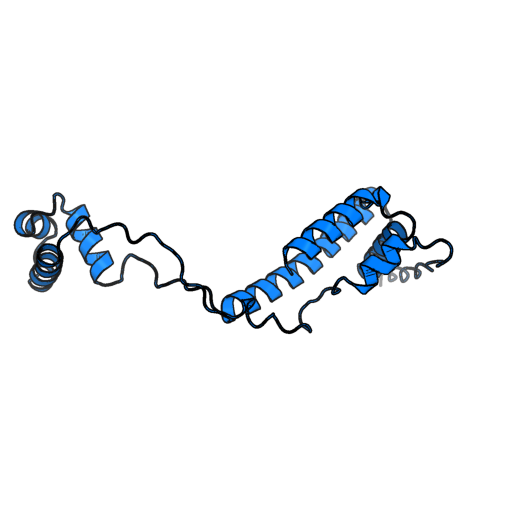 C . LEU A 1 126 ? 9.887 -9.851 -1.769 1.00 86.50 126 LEU A C 1
ATOM 980 O O . LEU A 1 126 ? 10.434 -10.759 -2.403 1.00 86.50 126 LEU A O 1
ATOM 984 N N . GLU A 1 127 ? 8.661 -9.983 -1.263 1.00 90.56 127 GLU A N 1
ATOM 985 C CA . GLU A 1 127 ? 7.857 -11.198 -1.432 1.00 90.56 127 GLU A CA 1
ATOM 986 C C . GLU A 1 127 ? 7.508 -11.469 -2.898 1.00 90.56 127 GLU A C 1
ATOM 988 O O . GLU A 1 127 ? 7.562 -12.619 -3.343 1.00 90.56 127 GLU A O 1
ATOM 993 N N . LYS A 1 128 ? 7.256 -10.420 -3.691 1.00 92.38 128 LYS A N 1
ATOM 994 C CA . LYS A 1 128 ? 7.073 -10.540 -5.144 1.00 92.38 128 LYS A CA 1
ATOM 995 C C . LYS A 1 128 ? 8.288 -11.196 -5.797 1.00 92.38 128 LYS A C 1
ATOM 997 O O . LYS A 1 128 ? 8.134 -12.142 -6.566 1.00 92.38 128 LYS A O 1
ATOM 1002 N N . ILE A 1 129 ? 9.503 -10.755 -5.462 1.00 90.06 129 ILE A N 1
ATOM 1003 C CA . ILE A 1 129 ? 10.728 -11.361 -6.006 1.00 90.06 129 ILE A CA 1
ATOM 1004 C C . ILE A 1 129 ? 10.878 -12.817 -5.549 1.00 90.06 129 ILE A C 1
ATOM 1006 O O . ILE A 1 129 ? 11.201 -13.678 -6.367 1.00 90.06 129 ILE A O 1
ATOM 1010 N N . ARG A 1 130 ? 10.596 -13.128 -4.277 1.00 91.81 130 ARG A N 1
ATOM 1011 C CA . ARG A 1 130 ? 10.636 -14.511 -3.760 1.00 91.81 130 ARG A CA 1
ATOM 1012 C C . ARG A 1 130 ? 9.655 -15.425 -4.486 1.00 91.81 130 ARG A C 1
ATOM 1014 O O . ARG A 1 130 ? 9.985 -16.569 -4.794 1.00 91.81 130 ARG A O 1
ATOM 1021 N N . TYR A 1 131 ? 8.452 -14.933 -4.762 1.00 94.75 131 TYR A N 1
ATOM 1022 C CA . TYR A 1 131 ? 7.467 -15.650 -5.561 1.00 94.75 131 TYR A CA 1
ATOM 1023 C C . TYR A 1 131 ? 7.991 -15.933 -6.973 1.00 94.75 131 TYR A C 1
ATOM 1025 O O . TYR A 1 131 ? 7.988 -17.088 -7.396 1.00 94.75 131 TYR A O 1
ATOM 1033 N N . LEU A 1 132 ? 8.514 -14.914 -7.662 1.00 93.75 132 LEU A N 1
ATOM 1034 C CA . LEU A 1 132 ? 9.034 -15.070 -9.020 1.00 93.75 132 LEU A CA 1
ATOM 1035 C C . LEU A 1 132 ? 10.203 -16.060 -9.092 1.00 93.75 132 LEU A C 1
ATOM 1037 O O . LEU A 1 132 ? 10.256 -16.842 -10.033 1.00 93.75 132 LEU A O 1
ATOM 1041 N N . VAL A 1 133 ? 11.103 -16.079 -8.101 1.00 94.19 133 VAL A N 1
ATOM 1042 C CA . VAL A 1 133 ? 12.188 -17.077 -8.023 1.00 94.19 133 VAL A CA 1
ATOM 1043 C C . VAL A 1 133 ? 11.625 -18.493 -7.991 1.00 94.19 133 VAL A C 1
ATOM 1045 O O . VAL A 1 133 ? 12.021 -19.323 -8.808 1.00 94.19 133 VAL A O 1
ATOM 1048 N N . ARG A 1 134 ? 10.663 -18.755 -7.099 1.00 94.00 134 ARG A N 1
ATOM 1049 C CA . ARG A 1 134 ? 10.051 -20.083 -6.960 1.00 94.00 134 ARG A CA 1
ATOM 1050 C C . ARG A 1 134 ? 9.355 -20.532 -8.242 1.00 94.00 134 ARG A C 1
ATOM 1052 O O . ARG A 1 134 ? 9.545 -21.666 -8.673 1.00 94.00 134 ARG A O 1
ATOM 1059 N N . GLU A 1 135 ? 8.571 -19.656 -8.867 1.00 95.88 135 GLU A N 1
ATOM 1060 C CA . GLU A 1 135 ? 7.852 -20.005 -10.099 1.00 95.88 135 GLU A CA 1
ATOM 1061 C C . GLU A 1 135 ? 8.785 -20.126 -11.313 1.00 95.88 135 GLU A C 1
ATOM 1063 O O . GLU A 1 135 ? 8.582 -20.989 -12.171 1.00 95.88 135 GLU A O 1
ATOM 1068 N N . PHE A 1 136 ? 9.847 -19.321 -11.384 1.00 93.56 136 PHE A N 1
ATOM 1069 C CA . PHE A 1 136 ? 10.861 -19.447 -12.429 1.00 93.56 136 PHE A CA 1
ATOM 1070 C C . PHE A 1 136 ? 11.617 -20.775 -12.318 1.00 93.56 136 PHE A C 1
ATOM 1072 O O . PHE A 1 136 ? 11.785 -21.478 -13.314 1.00 93.56 136 PHE A O 1
ATOM 1079 N N . GLU A 1 137 ? 12.026 -21.164 -11.110 1.00 93.25 137 GLU A N 1
ATOM 1080 C CA . GLU A 1 137 ? 12.680 -22.452 -10.873 1.00 93.25 137 GLU A CA 1
ATOM 1081 C C . GLU A 1 137 ? 11.742 -23.619 -11.198 1.00 93.25 137 GLU A C 1
ATOM 1083 O O . GLU A 1 137 ? 12.129 -24.536 -11.919 1.00 93.25 137 GLU A O 1
ATOM 1088 N N . LYS A 1 138 ? 10.479 -23.551 -10.765 1.00 94.19 138 LYS A N 1
ATOM 1089 C CA . LYS A 1 138 ? 9.460 -24.567 -11.061 1.00 94.19 138 LYS A CA 1
ATOM 1090 C C . LYS A 1 138 ? 9.211 -24.747 -12.561 1.00 94.19 138 LYS A C 1
ATOM 1092 O O . LYS A 1 138 ? 9.041 -25.872 -13.020 1.00 94.19 138 LYS A O 1
ATOM 1097 N N . SER A 1 139 ? 9.162 -23.654 -13.321 1.00 94.25 139 SER A N 1
ATOM 1098 C CA . SER A 1 139 ? 8.865 -23.690 -14.760 1.00 94.25 139 SER A CA 1
ATOM 1099 C C . SER A 1 139 ? 10.074 -24.048 -15.626 1.00 94.25 139 SER A C 1
ATOM 1101 O O . SER A 1 139 ? 9.903 -24.629 -16.696 1.00 94.25 139 SER A O 1
ATOM 1103 N N . THR A 1 140 ? 11.293 -23.726 -15.184 1.00 92.06 140 THR A N 1
ATOM 1104 C CA . THR A 1 140 ? 12.514 -23.903 -15.993 1.00 92.06 140 THR A CA 1
ATOM 1105 C C . THR A 1 140 ? 13.455 -24.997 -15.490 1.00 92.06 140 THR A C 1
ATOM 1107 O O . THR A 1 140 ? 14.373 -25.381 -16.217 1.00 92.06 140 THR A O 1
ATOM 1110 N N . GLY A 1 141 ? 13.276 -25.473 -14.255 1.00 90.88 141 GLY A N 1
ATOM 1111 C CA . GLY A 1 141 ? 14.196 -26.375 -13.556 1.00 90.88 141 GLY A CA 1
ATOM 1112 C C . GLY A 1 141 ? 15.531 -25.733 -13.162 1.00 90.88 141 GLY A C 1
ATOM 1113 O O . GLY A 1 141 ? 16.451 -26.438 -12.749 1.00 90.88 141 GLY A O 1
ATOM 1114 N N . LYS A 1 142 ? 15.684 -24.412 -13.328 1.00 90.19 142 LYS A N 1
ATOM 1115 C CA . LYS A 1 142 ? 16.933 -23.691 -13.056 1.00 90.19 142 LYS A CA 1
ATOM 1116 C C . LYS A 1 142 ? 16.848 -22.985 -11.711 1.00 90.19 142 LYS A C 1
ATOM 1118 O O . LYS A 1 142 ? 16.085 -22.033 -11.564 1.00 90.19 142 LYS A O 1
ATOM 1123 N N . ALA A 1 143 ? 17.685 -23.407 -10.769 1.00 89.69 143 ALA A N 1
ATOM 1124 C CA . ALA A 1 143 ? 17.861 -22.700 -9.509 1.00 89.69 143 ALA A CA 1
ATOM 1125 C C . ALA A 1 143 ? 18.506 -21.328 -9.762 1.00 89.69 143 ALA A C 1
ATOM 1127 O O . ALA A 1 143 ? 19.576 -21.236 -10.370 1.00 89.69 143 ALA A O 1
ATOM 1128 N N . VAL A 1 144 ? 17.848 -20.269 -9.296 1.00 89.50 144 VAL A N 1
ATOM 1129 C CA . VAL A 1 144 ? 18.323 -18.883 -9.378 1.00 89.50 144 VAL A CA 1
ATOM 1130 C C . VAL A 1 144 ? 18.117 -18.198 -8.035 1.00 89.50 144 VAL A C 1
ATOM 1132 O O . VAL A 1 144 ? 17.123 -18.437 -7.355 1.00 89.50 144 VAL A O 1
ATOM 1135 N N . ASP A 1 145 ? 19.047 -17.332 -7.640 1.00 89.94 145 ASP A N 1
ATOM 1136 C CA . ASP A 1 145 ? 18.849 -16.482 -6.467 1.00 89.94 145 ASP A CA 1
ATOM 1137 C C . ASP A 1 145 ? 18.063 -15.198 -6.817 1.00 89.94 145 ASP A C 1
ATOM 1139 O O . ASP A 1 145 ? 17.858 -14.845 -7.984 1.00 89.94 145 ASP A O 1
ATOM 1143 N N . GLN A 1 146 ? 17.609 -14.467 -5.793 1.00 88.31 146 GLN A N 1
ATOM 1144 C CA . GLN A 1 146 ? 16.833 -13.232 -5.978 1.00 88.31 146 GLN A CA 1
ATOM 1145 C C . GLN A 1 146 ? 17.601 -12.156 -6.759 1.00 88.31 146 GLN A C 1
ATOM 1147 O O . GLN A 1 146 ? 17.001 -11.406 -7.529 1.00 88.31 146 GLN A O 1
ATOM 1152 N N . LYS A 1 147 ? 18.921 -12.056 -6.568 1.00 86.31 147 LYS A N 1
ATOM 1153 C CA . LYS A 1 147 ? 19.763 -11.055 -7.233 1.00 86.31 147 LYS A CA 1
ATOM 1154 C C . LYS A 1 147 ? 19.914 -11.396 -8.713 1.00 86.31 147 LYS A C 1
ATOM 1156 O O . LYS A 1 147 ? 19.736 -10.528 -9.558 1.00 86.31 147 LYS A O 1
ATOM 1161 N N . GLN A 1 148 ? 20.175 -12.658 -9.024 1.00 87.81 148 GLN A N 1
ATOM 1162 C CA . GLN A 1 148 ? 20.278 -13.196 -10.374 1.00 87.81 148 GLN A CA 1
ATOM 1163 C C . GLN A 1 148 ? 18.976 -13.018 -11.148 1.00 87.81 148 GLN A C 1
ATOM 1165 O O . GLN A 1 148 ? 19.012 -12.573 -12.294 1.00 87.81 148 GLN A O 1
ATOM 1170 N N . LEU A 1 149 ? 17.826 -13.298 -10.524 1.00 90.38 149 LEU A N 1
ATOM 1171 C CA . LEU A 1 149 ? 16.534 -13.087 -11.171 1.00 90.38 149 LEU A CA 1
ATOM 1172 C C . LEU A 1 149 ? 16.259 -11.600 -11.428 1.00 90.38 149 LEU A C 1
ATOM 1174 O O . LEU A 1 149 ? 15.790 -11.249 -12.508 1.00 90.38 149 LEU A O 1
ATOM 1178 N N . ARG A 1 150 ? 16.585 -10.714 -10.476 1.00 87.94 150 ARG A N 1
ATOM 1179 C CA . ARG A 1 150 ? 16.461 -9.258 -10.671 1.00 87.94 150 ARG A CA 1
ATOM 1180 C C . ARG A 1 150 ? 17.344 -8.761 -11.815 1.00 87.94 150 ARG A C 1
ATOM 1182 O O . ARG A 1 150 ? 16.865 -7.991 -12.641 1.00 87.94 150 ARG A O 1
ATOM 1189 N N . GLU A 1 151 ? 18.591 -9.220 -11.899 1.00 86.56 151 GLU A N 1
ATOM 1190 C CA . GLU A 1 151 ? 19.494 -8.873 -13.004 1.00 86.56 151 GLU A CA 1
ATOM 1191 C C . GLU A 1 151 ? 19.008 -9.433 -14.345 1.00 86.56 151 GLU A C 1
ATOM 1193 O O . GLU A 1 151 ? 19.078 -8.740 -15.357 1.00 86.56 151 GLU A O 1
ATOM 1198 N N . LEU A 1 152 ? 18.448 -10.647 -14.366 1.00 88.44 152 LEU A N 1
ATOM 1199 C CA . LEU A 1 152 ? 17.853 -11.221 -15.571 1.00 88.44 152 LEU A CA 1
ATOM 1200 C C . LEU A 1 152 ? 16.643 -10.406 -16.043 1.00 88.44 152 LEU A C 1
ATOM 1202 O O . LEU A 1 152 ? 16.576 -10.051 -17.217 1.00 88.44 152 LEU A O 1
ATOM 1206 N N . LEU A 1 153 ? 15.716 -10.073 -15.141 1.00 88.38 153 LEU A N 1
ATOM 1207 C CA . LEU A 1 153 ? 14.562 -9.221 -15.449 1.00 88.38 153 LEU A CA 1
ATOM 1208 C C . LEU A 1 153 ? 15.009 -7.857 -15.978 1.00 88.38 153 LEU A C 1
ATOM 1210 O O . LEU A 1 153 ? 14.523 -7.406 -17.012 1.00 88.38 153 LEU A O 1
ATOM 1214 N N . ARG A 1 154 ? 15.983 -7.233 -15.308 1.00 85.00 154 ARG A N 1
ATOM 1215 C CA . ARG A 1 154 ? 16.571 -5.956 -15.722 1.00 85.00 154 ARG A CA 1
ATOM 1216 C C . ARG A 1 154 ? 17.188 -6.045 -17.112 1.00 85.00 154 ARG A C 1
ATOM 1218 O O . ARG A 1 154 ? 16.914 -5.192 -17.947 1.00 85.00 154 ARG A O 1
ATOM 1225 N N . TYR A 1 155 ? 17.986 -7.078 -17.372 1.00 85.06 155 TYR A N 1
ATOM 1226 C CA . TYR A 1 155 ? 18.587 -7.316 -18.680 1.00 85.06 155 TYR A CA 1
ATOM 1227 C C . TYR A 1 155 ? 17.527 -7.495 -19.769 1.00 85.06 155 TYR A C 1
ATOM 1229 O O . TYR A 1 155 ? 17.632 -6.870 -20.821 1.00 85.06 155 TYR A O 1
ATOM 1237 N N . LEU A 1 156 ? 16.500 -8.315 -19.526 1.00 86.19 156 LEU A N 1
ATOM 1238 C CA . LEU A 1 156 ? 15.424 -8.549 -20.490 1.00 86.19 156 LEU A CA 1
ATOM 1239 C C . LEU A 1 156 ? 14.671 -7.256 -20.804 1.00 86.19 156 LEU A C 1
ATOM 1241 O O . LEU A 1 156 ? 14.472 -6.940 -21.976 1.00 86.19 156 LEU A O 1
ATOM 1245 N N . PHE A 1 157 ? 14.328 -6.485 -19.771 1.00 86.25 157 PHE A N 1
ATOM 1246 C CA . PHE A 1 157 ? 13.669 -5.192 -19.920 1.00 86.25 157 PHE A CA 1
ATOM 1247 C C . PHE A 1 157 ? 14.539 -4.197 -20.695 1.00 86.25 157 PHE A C 1
ATOM 1249 O O . PHE A 1 157 ? 14.075 -3.524 -21.609 1.00 86.25 157 PHE A O 1
ATOM 1256 N N . TRP A 1 158 ? 15.831 -4.130 -20.377 1.00 83.94 158 TRP A N 1
ATOM 1257 C CA . TRP A 1 158 ? 16.783 -3.277 -21.083 1.00 83.94 158 TRP A CA 1
ATOM 1258 C C . TRP A 1 158 ? 17.012 -3.685 -22.528 1.00 83.94 158 TRP A C 1
ATOM 1260 O O . TRP A 1 158 ? 17.216 -2.819 -23.372 1.00 83.94 158 TRP A O 1
ATOM 1270 N N . LYS A 1 159 ? 16.982 -4.980 -22.827 1.00 85.50 159 LYS A N 1
ATOM 1271 C CA . LYS A 1 159 ? 17.171 -5.488 -24.182 1.00 85.50 159 LYS A CA 1
ATOM 1272 C C . LYS A 1 159 ? 15.966 -5.188 -25.065 1.00 85.50 159 LYS A C 1
ATOM 1274 O O . LYS A 1 159 ? 16.137 -4.763 -26.202 1.00 85.50 159 LYS A O 1
ATOM 1279 N N . ASN A 1 160 ? 14.761 -5.430 -24.557 1.00 84.25 160 ASN A N 1
ATOM 1280 C CA . ASN A 1 160 ? 13.530 -5.121 -25.268 1.00 84.25 160 ASN A CA 1
ATOM 1281 C C . ASN A 1 160 ? 12.388 -4.848 -24.271 1.00 84.25 160 ASN A C 1
ATOM 1283 O O . ASN A 1 160 ? 11.749 -5.797 -23.806 1.00 84.25 160 ASN A O 1
ATOM 1287 N N . PRO A 1 161 ? 12.106 -3.572 -23.960 1.00 86.06 161 PRO A N 1
ATOM 1288 C CA . PRO A 1 161 ? 11.048 -3.213 -23.019 1.00 86.06 161 PRO A CA 1
ATOM 1289 C C . PRO A 1 161 ? 9.647 -3.561 -23.549 1.00 86.06 161 PRO A C 1
ATOM 1291 O O . PRO A 1 161 ? 8.733 -3.763 -22.753 1.00 86.06 161 PRO A O 1
ATOM 1294 N N . GLY A 1 162 ? 9.493 -3.762 -24.864 1.00 84.94 162 GLY A N 1
ATOM 1295 C CA . GLY A 1 162 ? 8.239 -4.202 -25.474 1.00 84.94 162 GLY A CA 1
ATOM 1296 C C . GLY A 1 162 ? 7.782 -5.596 -25.028 1.00 84.94 162 GLY A C 1
ATOM 1297 O O . GLY A 1 162 ? 6.594 -5.878 -25.075 1.00 84.94 162 GLY A O 1
ATOM 1298 N N . PHE A 1 163 ? 8.673 -6.458 -24.513 1.00 84.31 163 PHE A N 1
ATOM 1299 C CA . PHE A 1 163 ? 8.251 -7.722 -23.878 1.00 84.31 163 PHE A CA 1
ATOM 1300 C C . PHE A 1 163 ? 7.500 -7.529 -22.556 1.00 84.31 163 PHE A C 1
ATOM 1302 O O . PHE A 1 163 ? 6.946 -8.485 -22.019 1.00 84.31 163 PHE A O 1
ATOM 1309 N N . PHE A 1 164 ? 7.517 -6.311 -22.027 1.00 84.75 164 PHE A N 1
ATOM 1310 C CA . PHE A 1 164 ? 6.816 -5.903 -20.819 1.00 84.75 164 PHE A CA 1
ATOM 1311 C C . PHE A 1 164 ? 5.755 -4.844 -21.135 1.00 84.75 164 PHE A C 1
ATOM 1313 O O . PHE A 1 164 ? 5.378 -4.090 -20.243 1.00 84.75 164 PHE A O 1
ATOM 1320 N N . ASP A 1 165 ? 5.331 -4.755 -22.401 1.00 85.25 165 ASP A N 1
ATOM 1321 C CA . ASP A 1 165 ? 4.358 -3.778 -22.896 1.00 85.25 165 ASP A CA 1
ATOM 1322 C C . ASP A 1 165 ? 4.763 -2.315 -22.620 1.00 85.25 165 ASP A C 1
ATOM 1324 O O . ASP A 1 1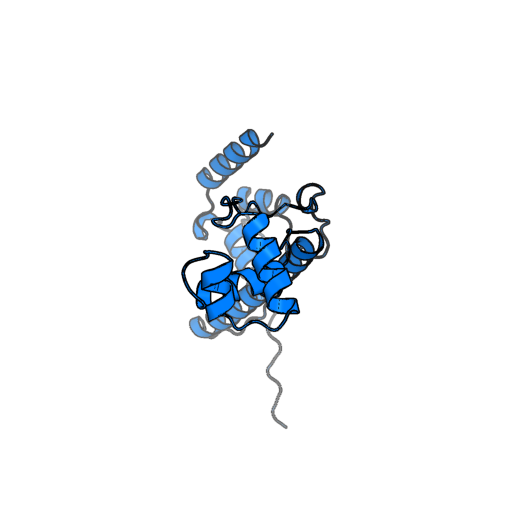65 ? 3.920 -1.433 -22.473 1.00 85.25 165 ASP A O 1
ATOM 1328 N N . VAL A 1 166 ? 6.075 -2.045 -22.540 1.00 83.62 166 VAL A N 1
ATOM 1329 C CA . VAL A 1 166 ? 6.623 -0.689 -22.412 1.00 83.62 166 VAL A CA 1
ATOM 1330 C C . VAL A 1 166 ? 7.231 -0.271 -23.745 1.00 83.62 166 VAL A C 1
ATOM 1332 O O . VAL A 1 166 ? 8.353 -0.656 -24.088 1.00 83.62 166 VAL A O 1
ATOM 1335 N N . ASP A 1 167 ? 6.482 0.534 -24.489 1.00 86.19 167 ASP A N 1
ATOM 1336 C CA . ASP A 1 167 ? 6.844 1.045 -25.807 1.00 86.19 167 ASP A CA 1
ATOM 1337 C C . ASP A 1 167 ? 6.835 2.587 -25.862 1.00 86.19 167 ASP A C 1
ATOM 1339 O O . ASP A 1 167 ? 6.757 3.286 -24.847 1.00 86.19 167 ASP A O 1
ATOM 1343 N N . GLU A 1 168 ? 6.992 3.136 -27.065 1.00 84.00 168 GLU A N 1
ATOM 1344 C CA . GLU A 1 168 ? 7.016 4.583 -27.301 1.00 84.00 168 GLU A CA 1
ATOM 1345 C C . GLU A 1 168 ? 5.667 5.241 -26.982 1.00 84.00 168 GLU A C 1
ATOM 1347 O O . GLU A 1 168 ? 5.647 6.334 -26.414 1.00 84.00 168 GLU A O 1
ATOM 1352 N N . ALA A 1 169 ? 4.552 4.550 -27.236 1.00 85.88 169 ALA A N 1
ATOM 1353 C CA . ALA A 1 169 ? 3.220 5.045 -26.903 1.00 85.88 169 ALA A CA 1
ATOM 1354 C C . ALA A 1 169 ? 3.043 5.185 -25.382 1.00 85.88 169 ALA A C 1
ATOM 1356 O O . ALA A 1 169 ? 2.488 6.180 -24.906 1.00 85.88 169 ALA A O 1
ATOM 1357 N N . TYR A 1 170 ? 3.581 4.238 -24.604 1.00 82.75 170 TYR A N 1
ATOM 1358 C CA . TYR A 1 170 ? 3.623 4.348 -23.145 1.00 82.75 170 TYR A CA 1
ATOM 1359 C C . TYR A 1 170 ? 4.418 5.581 -22.681 1.00 82.75 170 TYR A C 1
ATOM 1361 O O . TYR A 1 170 ? 3.994 6.285 -21.760 1.00 82.75 170 TYR A O 1
ATOM 1369 N N . LEU A 1 171 ? 5.559 5.876 -23.318 1.00 79.50 171 LEU A N 1
ATOM 1370 C CA . LEU A 1 171 ? 6.363 7.056 -22.981 1.00 79.50 171 LEU A CA 1
ATOM 1371 C C . LEU A 1 171 ? 5.614 8.361 -23.272 1.00 79.50 171 LEU A C 1
ATOM 1373 O O . LEU A 1 171 ? 5.628 9.267 -22.438 1.00 79.50 171 LEU A O 1
ATOM 1377 N N . GLU A 1 172 ? 4.983 8.469 -24.439 1.00 84.81 172 GLU A N 1
ATOM 1378 C CA . GLU A 1 172 ? 4.225 9.660 -24.833 1.00 84.81 172 GLU A CA 1
ATOM 1379 C C . GLU A 1 172 ? 3.087 9.952 -23.852 1.00 84.81 172 GLU A C 1
ATOM 1381 O O . GLU A 1 172 ? 2.915 11.094 -23.412 1.00 84.81 172 GLU A O 1
ATOM 1386 N N . GLU A 1 173 ? 2.358 8.914 -23.438 1.00 82.88 173 GLU A N 1
ATOM 1387 C CA . GLU A 1 173 ? 1.299 9.045 -22.441 1.00 82.88 173 GLU A CA 1
ATOM 1388 C C . GLU A 1 173 ? 1.851 9.472 -21.074 1.00 82.88 173 GLU A C 1
ATOM 1390 O O . GLU A 1 173 ? 1.289 10.359 -20.426 1.00 82.88 173 GLU A O 1
ATOM 1395 N N . LEU A 1 174 ? 2.984 8.908 -20.648 1.00 77.19 174 LEU A N 1
ATOM 1396 C CA . LEU A 1 174 ? 3.624 9.277 -19.386 1.00 77.19 174 LEU A CA 1
ATOM 1397 C C . LEU A 1 174 ? 4.059 10.751 -19.375 1.00 77.19 174 LEU A C 1
ATOM 1399 O O . LEU A 1 174 ? 3.791 11.463 -18.405 1.00 77.19 174 LEU A O 1
ATOM 1403 N N . VAL A 1 175 ? 4.669 11.231 -20.463 1.00 80.88 175 VAL A N 1
ATOM 1404 C CA . VAL A 1 175 ? 5.046 12.645 -20.621 1.00 80.88 175 VAL A CA 1
ATOM 1405 C C . VAL A 1 175 ? 3.804 13.538 -20.587 1.00 80.88 175 VAL A C 1
ATOM 1407 O O . VAL A 1 175 ? 3.782 14.526 -19.852 1.00 80.88 175 VAL A O 1
ATOM 1410 N N . ARG A 1 176 ? 2.737 13.164 -21.307 1.00 85.56 176 ARG A N 1
ATOM 1411 C CA . ARG A 1 176 ? 1.463 13.900 -21.312 1.00 85.56 176 ARG A CA 1
ATOM 1412 C C . ARG A 1 176 ? 0.869 14.042 -19.908 1.00 85.56 176 ARG A C 1
ATOM 1414 O O . ARG A 1 176 ? 0.372 15.114 -19.559 1.00 85.56 176 ARG A O 1
ATOM 1421 N N . LEU A 1 177 ? 0.897 12.975 -19.109 1.00 72.75 177 LEU A N 1
ATOM 1422 C CA . LEU A 1 177 ? 0.397 12.985 -17.732 1.00 72.75 177 LEU A CA 1
ATOM 1423 C C . LEU A 1 177 ? 1.260 13.856 -16.813 1.00 72.75 177 LEU A C 1
ATOM 1425 O O . LEU A 1 177 ? 0.719 14.582 -15.981 1.00 72.75 177 LEU A O 1
ATOM 1429 N N . GLN A 1 178 ? 2.582 13.833 -16.982 1.00 72.12 178 GLN A N 1
ATOM 1430 C CA . GLN A 1 178 ? 3.492 14.676 -16.205 1.00 72.12 178 GLN A CA 1
ATOM 1431 C C . GLN A 1 178 ? 3.295 16.167 -16.503 1.00 72.12 178 GLN A C 1
ATOM 1433 O O . GLN A 1 178 ? 3.240 16.960 -15.568 1.00 72.12 178 GLN A O 1
ATOM 1438 N N . SER A 1 179 ? 3.088 16.546 -17.769 1.00 74.12 179 SER A N 1
ATOM 1439 C CA . SER A 1 179 ? 2.815 17.940 -18.159 1.00 74.12 179 SER A CA 1
ATOM 1440 C C . SER A 1 179 ? 1.473 18.483 -17.658 1.00 74.12 179 SER A C 1
ATOM 1442 O O . SER A 1 179 ? 1.261 19.689 -17.684 1.00 74.12 179 SER A O 1
ATOM 1444 N N . ARG A 1 180 ? 0.546 17.618 -17.229 1.00 65.50 180 ARG A N 1
ATOM 1445 C CA . ARG A 1 180 ? -0.743 18.023 -16.640 1.00 65.50 180 ARG A CA 1
ATOM 1446 C C . ARG A 1 180 ? -0.675 18.284 -15.134 1.00 65.50 180 ARG A C 1
ATOM 1448 O O . ARG A 1 180 ? -1.596 18.895 -14.602 1.00 65.50 180 ARG A O 1
ATOM 1455 N N . ASN A 1 181 ? 0.369 17.796 -14.466 1.00 49.34 181 ASN A N 1
ATOM 1456 C CA . ASN A 1 181 ? 0.547 17.902 -13.015 1.00 49.34 181 ASN A CA 1
ATOM 1457 C C . ASN A 1 181 ? 1.544 19.003 -12.596 1.00 49.34 181 ASN A C 1
ATOM 1459 O O . ASN A 1 181 ? 1.802 19.155 -11.402 1.00 49.34 181 ASN A O 1
ATOM 1463 N N . THR A 1 182 ? 2.090 19.749 -13.559 1.00 45.78 182 THR A N 1
ATOM 1464 C CA . THR A 1 182 ? 2.839 21.009 -13.386 1.00 45.78 182 THR A CA 1
ATOM 1465 C C . THR A 1 182 ? 1.978 22.187 -13.792 1.00 45.78 182 THR A C 1
ATOM 1467 O O . THR A 1 182 ? 1.989 23.197 -13.058 1.00 45.78 182 THR A O 1
#